Protein AF-A0A395XB36-F1 (afdb_monomer_lite)

Sequence (62 aa):
MTDNEKRAH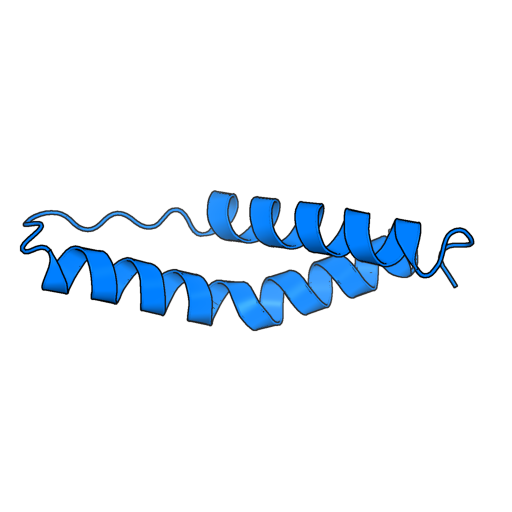DLAIAVCTDVCHLKRQYQVDAGKTHVTIDYFEEYINAYESALEAFNEKYPSGK

pLDDT: mean 94.13, std 5.42, range [71.44, 98.19]

Radius of gyration: 14.34 Å; chains: 1; bounding box: 31×18×38 Å

Secondary structure (DSSP, 8-state):
--HHHHHHHHHHHHHHHHHHHHHHHHHHHTT-SS----HHHHHHHHHHHHHHHHHHH-TT--

Foldseek 3Di:
DQLQLVVLQVQLVVCLVVVQVVQQVVCVVVVPPDDDDDSVVSSVVSSVVSSVVCCVVPVVSD

Structure (mmCIF, N/CA/C/O backbone):
data_AF-A0A395XB36-F1
#
_entry.id   AF-A0A395XB36-F1
#
loop_
_atom_site.group_PDB
_atom_site.id
_atom_site.type_symbol
_atom_site.label_atom_id
_atom_site.label_alt_id
_atom_site.label_comp_id
_atom_site.label_asym_id
_atom_site.label_entity_id
_atom_site.label_seq_id
_atom_site.pdbx_PDB_ins_code
_atom_site.Cartn_x
_atom_site.Cartn_y
_atom_site.Cartn_z
_atom_site.occupancy
_atom_site.B_iso_or_equiv
_atom_site.auth_seq_id
_atom_site.auth_comp_id
_atom_site.auth_asym_id
_atom_site.auth_atom_id
_atom_site.pdbx_PDB_model_num
ATOM 1 N N . MET A 1 1 ? 8.170 11.358 -11.372 1.00 72.06 1 MET A N 1
ATOM 2 C CA . MET A 1 1 ? 7.792 9.941 -11.274 1.00 72.06 1 MET A CA 1
ATOM 3 C C . MET A 1 1 ? 8.443 9.152 -12.402 1.00 72.06 1 MET A C 1
ATOM 5 O O . MET A 1 1 ? 8.048 9.320 -13.556 1.00 72.06 1 MET A O 1
ATOM 9 N N . THR A 1 2 ? 9.461 8.353 -12.078 1.00 89.94 2 THR A N 1
ATOM 10 C CA . THR A 1 2 ? 9.962 7.238 -12.894 1.00 89.94 2 THR A CA 1
ATOM 11 C C . THR A 1 2 ? 8.828 6.243 -13.157 1.00 89.94 2 THR A C 1
ATOM 13 O O . THR A 1 2 ? 7.768 6.314 -12.530 1.00 89.94 2 THR A O 1
ATOM 16 N N . ASP A 1 3 ? 9.012 5.307 -14.084 1.00 94.44 3 ASP A N 1
ATOM 17 C CA . ASP A 1 3 ? 7.958 4.327 -14.364 1.00 94.44 3 ASP A CA 1
ATOM 18 C C . ASP A 1 3 ? 7.738 3.366 -13.179 1.00 94.44 3 ASP A C 1
ATOM 20 O O . ASP A 1 3 ? 6.598 2.987 -12.920 1.00 94.44 3 ASP A O 1
ATOM 24 N N . ASN A 1 4 ? 8.768 3.079 -12.372 1.00 95.88 4 ASN A N 1
ATOM 25 C CA . ASN A 1 4 ? 8.603 2.375 -11.095 1.00 95.88 4 ASN A CA 1
ATOM 26 C C . ASN A 1 4 ? 7.819 3.197 -10.065 1.00 95.88 4 ASN A C 1
ATOM 28 O O . ASN A 1 4 ? 6.940 2.645 -9.413 1.00 95.88 4 ASN A O 1
ATOM 32 N N . GLU A 1 5 ? 8.071 4.507 -9.947 1.00 97.06 5 GLU A N 1
ATOM 33 C CA . GLU A 1 5 ? 7.291 5.382 -9.054 1.00 97.06 5 GLU A CA 1
ATOM 34 C C . GLU A 1 5 ? 5.808 5.417 -9.469 1.00 97.06 5 GLU A C 1
ATOM 36 O O . GLU A 1 5 ? 4.930 5.385 -8.612 1.00 97.06 5 GLU A O 1
ATOM 41 N N . LYS A 1 6 ? 5.502 5.409 -10.777 1.00 97.12 6 LYS A N 1
ATOM 42 C CA . LYS A 1 6 ? 4.115 5.295 -11.279 1.00 97.12 6 LYS A CA 1
ATOM 43 C C . LYS A 1 6 ? 3.486 3.950 -10.941 1.00 97.12 6 LYS A C 1
ATOM 45 O O . LYS A 1 6 ? 2.402 3.924 -10.375 1.00 97.12 6 LYS A O 1
ATOM 50 N N . ARG A 1 7 ? 4.180 2.842 -11.218 1.00 96.62 7 ARG A N 1
ATOM 51 C CA . ARG A 1 7 ? 3.689 1.492 -10.890 1.00 96.62 7 ARG A CA 1
ATOM 52 C C . ARG A 1 7 ? 3.454 1.324 -9.388 1.00 96.62 7 ARG A C 1
ATOM 54 O O . ARG A 1 7 ? 2.453 0.733 -8.999 1.00 96.62 7 ARG A O 1
ATOM 61 N N . ALA A 1 8 ? 4.354 1.851 -8.556 1.00 97.75 8 ALA A N 1
ATOM 62 C CA . ALA A 1 8 ? 4.220 1.836 -7.103 1.00 97.75 8 ALA A CA 1
ATOM 63 C C . ALA A 1 8 ? 2.997 2.635 -6.643 1.00 97.75 8 ALA A C 1
ATOM 65 O O . ALA A 1 8 ? 2.231 2.150 -5.817 1.00 97.75 8 ALA A O 1
ATOM 66 N N . HIS A 1 9 ? 2.778 3.821 -7.214 1.00 97.50 9 HIS A N 1
ATOM 67 C CA . HIS A 1 9 ? 1.598 4.639 -6.941 1.00 97.50 9 HIS A CA 1
ATOM 68 C C . HIS A 1 9 ? 0.293 3.936 -7.335 1.00 97.50 9 HIS A C 1
ATOM 70 O O . HIS A 1 9 ? -0.612 3.826 -6.508 1.00 97.50 9 HIS A O 1
ATOM 76 N N . ASP A 1 10 ? 0.215 3.418 -8.563 1.00 97.75 10 ASP A N 1
ATOM 77 C CA . ASP A 1 10 ? -0.972 2.726 -9.071 1.00 97.75 10 ASP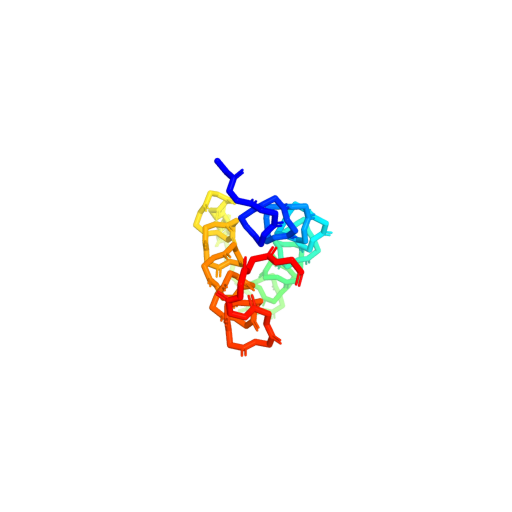 A CA 1
ATOM 78 C C . ASP A 1 10 ? -1.296 1.492 -8.218 1.00 97.75 10 ASP A C 1
ATOM 80 O O . ASP A 1 10 ? -2.451 1.262 -7.851 1.00 97.75 10 ASP A O 1
ATOM 84 N N . LEU A 1 11 ? -0.265 0.724 -7.844 1.00 97.44 11 LEU A N 1
ATOM 85 C CA . LEU A 1 11 ? -0.418 -0.427 -6.961 1.00 97.44 11 LEU A CA 1
ATOM 86 C C . LEU A 1 11 ? -0.873 -0.003 -5.560 1.00 97.44 11 LEU A C 1
ATOM 88 O O . LEU A 1 11 ? -1.812 -0.595 -5.033 1.00 97.44 11 LEU A O 1
ATOM 92 N N . ALA A 1 12 ? -0.257 1.027 -4.974 1.00 97.88 12 ALA A N 1
ATOM 93 C CA . ALA A 1 12 ? -0.620 1.535 -3.653 1.00 97.88 12 ALA A CA 1
ATOM 94 C C . ALA A 1 12 ? -2.082 1.996 -3.606 1.00 97.88 12 ALA A C 1
ATOM 96 O O . ALA A 1 12 ? -2.799 1.642 -2.672 1.00 97.88 12 ALA A O 1
ATOM 97 N N . ILE A 1 13 ? -2.562 2.712 -4.629 1.00 96.56 13 ILE A N 1
ATOM 98 C CA . ILE A 1 13 ? -3.977 3.098 -4.737 1.00 96.56 13 ILE A CA 1
ATOM 99 C C . ILE A 1 13 ? -4.880 1.865 -4.809 1.00 96.56 13 ILE A C 1
ATOM 101 O O . ILE A 1 13 ? -5.889 1.811 -4.102 1.00 96.56 13 ILE A O 1
ATOM 105 N N . ALA A 1 14 ? -4.522 0.883 -5.641 1.00 96.38 14 ALA A N 1
ATOM 106 C CA . ALA A 1 14 ? -5.332 -0.314 -5.841 1.00 96.38 14 ALA A CA 1
ATOM 107 C C . ALA A 1 14 ? -5.501 -1.134 -4.552 1.00 96.38 14 ALA A C 1
ATOM 109 O O . ALA A 1 14 ? -6.571 -1.696 -4.336 1.00 96.38 14 ALA A O 1
ATOM 110 N N . VAL A 1 15 ? -4.479 -1.183 -3.688 1.00 95.94 15 VAL A N 1
ATOM 111 C CA . VAL A 1 15 ? -4.501 -2.014 -2.469 1.00 95.94 15 VAL A CA 1
ATOM 112 C C . VAL A 1 15 ? -4.892 -1.256 -1.199 1.00 95.94 15 VAL A C 1
ATOM 114 O O . VAL A 1 15 ? -5.406 -1.873 -0.268 1.00 95.94 15 VAL A O 1
ATOM 117 N N . CYS A 1 16 ? -4.670 0.062 -1.130 1.00 94.81 16 CYS A N 1
ATOM 118 C CA . CYS A 1 16 ? -4.821 0.837 0.109 1.00 94.81 16 CYS A CA 1
ATOM 119 C C . CYS A 1 16 ? -6.237 0.733 0.693 1.00 94.81 16 CYS A C 1
ATOM 121 O O . CYS A 1 16 ? -6.400 0.494 1.889 1.00 94.81 16 CYS A O 1
ATOM 123 N N . THR A 1 17 ? -7.267 0.813 -0.153 1.00 92.06 17 THR A N 1
ATOM 124 C CA . THR A 1 17 ? -8.665 0.707 0.300 1.00 92.06 17 THR A CA 1
ATOM 125 C C . THR A 1 17 ? -8.948 -0.644 0.965 1.00 92.06 17 THR A C 1
ATOM 127 O O . THR A 1 17 ? -9.545 -0.692 2.043 1.00 92.06 17 THR A O 1
ATOM 130 N N . ASP A 1 18 ? -8.467 -1.737 0.374 1.00 94.62 18 ASP A N 1
ATOM 131 C CA . ASP A 1 18 ? -8.678 -3.085 0.905 1.00 94.62 18 ASP A CA 1
ATOM 132 C C . ASP A 1 18 ? -7.893 -3.312 2.201 1.00 94.62 18 ASP A C 1
ATOM 134 O O . ASP A 1 18 ? -8.430 -3.860 3.166 1.00 94.62 18 ASP A O 1
ATOM 138 N N . VAL A 1 19 ? -6.654 -2.816 2.278 1.00 94.25 19 VAL A N 1
ATOM 139 C CA . VAL A 1 19 ? -5.841 -2.857 3.505 1.00 94.25 19 VAL A CA 1
ATOM 140 C C . VAL A 1 19 ? -6.522 -2.084 4.638 1.00 94.25 19 VAL A C 1
ATOM 142 O O . VAL A 1 19 ? -6.633 -2.597 5.755 1.00 94.25 19 VAL A O 1
ATOM 145 N N . CYS A 1 20 ? -7.046 -0.891 4.353 1.00 94.69 20 CYS A N 1
ATOM 146 C CA . CYS A 1 20 ? -7.806 -0.089 5.309 1.00 94.69 20 CYS A CA 1
ATOM 147 C C . CYS A 1 20 ? -9.053 -0.828 5.815 1.00 94.69 20 CYS A C 1
ATOM 149 O O . CYS A 1 20 ? -9.322 -0.839 7.021 1.00 94.69 20 CYS A O 1
ATOM 151 N N . HIS A 1 21 ? -9.800 -1.487 4.923 1.00 94.56 21 HIS A N 1
ATOM 152 C CA . HIS A 1 21 ? -10.963 -2.290 5.303 1.00 94.56 21 HIS A CA 1
ATOM 153 C C . HIS A 1 21 ? -10.584 -3.489 6.179 1.00 94.56 21 HIS A C 1
ATOM 155 O O . HIS A 1 21 ? -11.230 -3.716 7.206 1.00 94.56 21 HIS A O 1
ATOM 161 N N . LEU A 1 22 ? -9.512 -4.208 5.835 1.00 94.94 22 LEU A N 1
ATOM 162 C CA . LEU A 1 22 ? -9.000 -5.329 6.628 1.00 94.94 22 LEU A CA 1
ATOM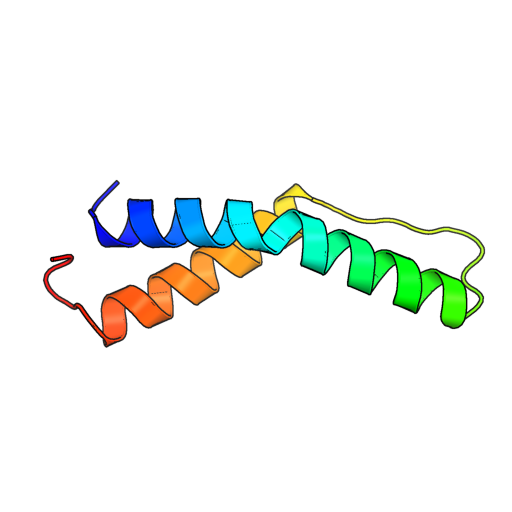 163 C C . LEU A 1 22 ? -8.556 -4.876 8.024 1.00 94.94 22 LEU A C 1
ATOM 165 O O . LEU A 1 22 ? -8.948 -5.477 9.026 1.00 94.94 22 LEU A O 1
ATOM 169 N N . LYS A 1 23 ? -7.800 -3.775 8.117 1.00 94.50 23 LYS A N 1
ATOM 170 C CA . LYS A 1 23 ? -7.363 -3.201 9.400 1.00 94.50 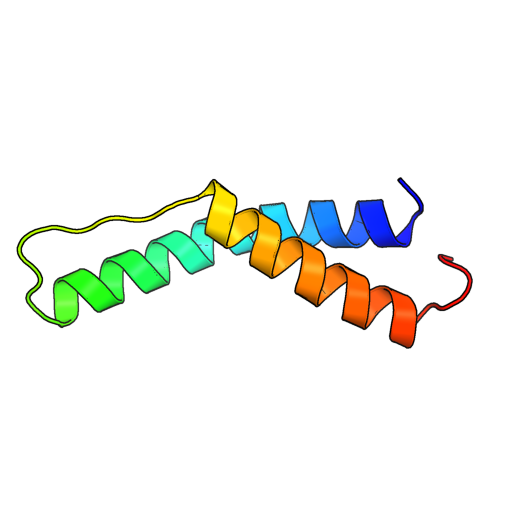23 LYS A CA 1
ATOM 171 C C . LYS A 1 23 ? -8.539 -2.724 10.244 1.00 94.50 23 LYS A C 1
ATOM 173 O O . LYS A 1 23 ? -8.539 -2.922 11.459 1.00 94.50 23 LYS A O 1
ATOM 178 N N . ARG A 1 24 ? -9.557 -2.123 9.622 1.00 94.50 24 ARG A N 1
ATOM 179 C CA . ARG A 1 24 ? -10.801 -1.754 10.308 1.00 94.50 24 ARG A CA 1
ATOM 180 C C . ARG A 1 24 ? -11.493 -2.986 10.880 1.00 94.50 24 ARG A C 1
ATOM 182 O O . ARG A 1 24 ? -11.844 -2.967 12.057 1.00 94.50 24 ARG A O 1
ATOM 189 N N . GLN A 1 25 ? -11.673 -4.032 10.074 1.00 95.06 25 GLN A N 1
ATOM 190 C CA . GLN A 1 25 ? -12.338 -5.257 10.516 1.00 95.06 25 GLN A CA 1
ATOM 191 C C . GLN A 1 25 ? -11.588 -5.898 11.687 1.00 95.06 25 GLN A C 1
ATOM 193 O O . GLN A 1 25 ? -12.193 -6.173 12.715 1.00 95.06 25 GLN A O 1
ATOM 198 N N . TYR A 1 26 ? -10.260 -5.993 11.594 1.00 94.81 26 TYR A N 1
ATOM 199 C CA . TYR A 1 26 ? -9.419 -6.501 12.678 1.00 94.81 26 TYR A CA 1
ATOM 200 C C . TYR A 1 26 ? -9.592 -5.720 13.992 1.00 94.81 26 TYR A C 1
ATOM 202 O O . TYR A 1 26 ? -9.662 -6.308 15.069 1.00 94.81 26 TYR A O 1
ATOM 210 N N . GLN A 1 27 ? -9.684 -4.387 13.929 1.00 95.12 27 GLN A N 1
ATOM 211 C CA . GLN A 1 27 ? -9.909 -3.563 15.122 1.00 95.12 27 GLN A CA 1
ATOM 212 C C . GLN A 1 27 ? -11.295 -3.784 15.738 1.00 95.12 27 GLN A C 1
ATOM 214 O O . GLN A 1 27 ? -11.415 -3.810 16.964 1.00 95.12 27 GLN A O 1
ATOM 219 N N . VAL A 1 28 ? -12.320 -3.955 14.899 1.00 94.56 28 VAL A N 1
ATOM 220 C CA . VAL A 1 28 ? -13.681 -4.283 15.342 1.00 94.56 28 VAL A CA 1
ATOM 221 C C . VAL A 1 28 ? -13.711 -5.661 16.005 1.00 94.56 28 VAL A C 1
ATOM 223 O O . VAL A 1 28 ? -14.233 -5.786 17.110 1.00 94.56 28 VAL A O 1
ATOM 226 N N . ASP A 1 29 ? -13.088 -6.665 15.386 1.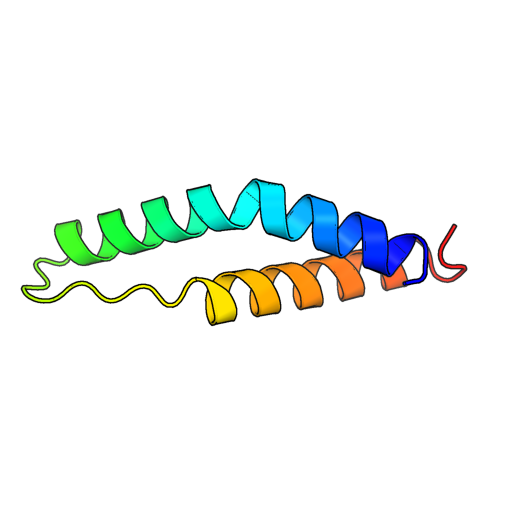00 95.94 29 ASP A N 1
ATOM 227 C CA . ASP A 1 29 ? -13.033 -8.037 15.905 1.00 95.94 29 ASP A CA 1
ATOM 228 C C . ASP A 1 29 ? -12.251 -8.124 17.225 1.00 95.94 29 ASP A C 1
ATOM 230 O O . ASP A 1 29 ? -12.592 -8.907 18.109 1.00 95.94 29 ASP A O 1
ATOM 234 N N . ALA A 1 30 ? -11.247 -7.260 17.405 1.00 95.56 30 ALA A N 1
ATOM 235 C CA . ALA A 1 30 ? -10.509 -7.106 18.658 1.00 95.56 30 ALA A CA 1
ATOM 236 C C . ALA A 1 30 ? -11.299 -6.369 19.764 1.00 95.56 30 ALA A C 1
ATOM 238 O O . ALA A 1 30 ? -10.754 -6.109 20.838 1.00 95.56 30 ALA A O 1
ATOM 239 N N . GLY A 1 31 ? -12.559 -5.993 19.514 1.00 95.69 31 GLY A N 1
ATOM 240 C CA . GLY A 1 31 ? -13.420 -5.318 20.485 1.00 95.69 31 GLY A CA 1
ATOM 241 C C . GLY A 1 31 ? -13.032 -3.864 20.761 1.00 95.69 31 GLY A C 1
ATOM 242 O O . GLY A 1 31 ? -13.399 -3.323 21.808 1.00 95.69 31 GLY A O 1
ATOM 243 N N . LYS A 1 32 ? -12.283 -3.208 19.861 1.00 94.31 32 LYS A N 1
ATOM 244 C CA . LYS A 1 32 ? -11.938 -1.793 20.044 1.00 94.31 32 LYS A CA 1
ATOM 245 C C . LYS A 1 32 ? -13.188 -0.924 19.929 1.00 94.31 32 LYS A C 1
ATOM 247 O O . LYS A 1 32 ? -13.925 -0.983 18.949 1.00 94.31 32 LYS A O 1
ATOM 252 N N . THR A 1 33 ? -13.382 -0.054 20.913 1.00 88.38 33 THR A N 1
ATOM 253 C CA . THR A 1 33 ? -14.499 0.903 20.958 1.00 88.38 33 THR A CA 1
ATOM 254 C C . THR A 1 33 ? -14.258 2.147 20.103 1.00 88.38 33 THR A C 1
ATOM 256 O O . THR A 1 33 ? -15.205 2.849 19.757 1.00 88.38 33 THR A O 1
ATOM 259 N N . HIS A 1 34 ? -13.003 2.409 19.733 1.00 90.94 34 HIS A N 1
ATOM 260 C CA . HIS A 1 34 ? -12.617 3.464 18.806 1.00 90.94 34 HIS A CA 1
ATOM 261 C C . HIS A 1 34 ? -11.756 2.874 17.689 1.00 90.94 34 HIS A C 1
ATOM 263 O O . HIS A 1 34 ? -10.723 2.256 17.954 1.00 90.94 34 HIS A O 1
ATOM 269 N N . VAL A 1 35 ? -12.199 3.058 16.445 1.00 91.12 35 VAL A N 1
ATOM 270 C CA . VAL A 1 35 ? -11.477 2.622 15.249 1.00 91.12 35 VAL A CA 1
ATOM 271 C C . VAL A 1 35 ? -10.898 3.850 14.568 1.00 91.12 35 VAL A C 1
ATOM 273 O O . VAL A 1 35 ? -11.640 4.743 14.160 1.00 91.12 35 VAL A O 1
ATOM 276 N N . THR A 1 36 ? -9.582 3.858 14.400 1.00 90.69 36 THR A N 1
ATOM 277 C CA . THR A 1 36 ? -8.869 4.883 13.637 1.00 90.69 36 THR A CA 1
ATOM 278 C C . THR A 1 36 ? -8.112 4.199 12.508 1.00 90.69 36 THR A C 1
ATOM 280 O O . THR A 1 36 ? -7.467 3.171 12.728 1.00 90.69 36 THR A O 1
ATOM 283 N N . ILE A 1 37 ? -8.231 4.751 11.303 1.00 94.00 37 ILE A N 1
ATOM 284 C CA . ILE A 1 37 ? -7.499 4.329 10.108 1.00 94.00 37 ILE A CA 1
ATOM 285 C C . ILE A 1 37 ? -6.923 5.592 9.479 1.00 94.00 37 ILE A C 1
ATOM 287 O O . ILE A 1 37 ? -7.677 6.521 9.184 1.00 94.00 37 ILE A O 1
ATOM 291 N N . ASP A 1 38 ? -5.608 5.622 9.292 1.00 94.50 38 ASP A N 1
ATOM 292 C CA . ASP A 1 38 ? -4.920 6.715 8.612 1.00 94.50 38 ASP A CA 1
ATOM 293 C C . ASP A 1 38 ? -4.628 6.307 7.167 1.00 94.50 38 ASP A C 1
ATOM 295 O O . ASP A 1 38 ? -3.665 5.606 6.878 1.00 94.50 38 ASP A O 1
ATOM 299 N N . TYR A 1 39 ? -5.488 6.737 6.247 1.00 93.94 39 TYR A N 1
ATOM 300 C CA . TYR A 1 39 ? -5.366 6.383 4.832 1.00 93.94 39 TYR A CA 1
ATOM 301 C C . TYR A 1 39 ? -4.076 6.893 4.187 1.00 93.94 39 TYR A C 1
ATOM 303 O O . TYR A 1 39 ? -3.600 6.275 3.236 1.00 93.94 39 TYR A O 1
ATOM 311 N N . PHE A 1 40 ? -3.524 8.014 4.664 1.00 95.38 40 PHE A N 1
ATOM 312 C CA . PHE A 1 40 ? -2.278 8.541 4.117 1.00 95.38 40 PHE A CA 1
ATOM 313 C C . PHE A 1 40 ? -1.104 7.660 4.535 1.00 95.38 40 PHE A C 1
ATOM 315 O O . PHE A 1 40 ? -0.300 7.276 3.687 1.00 95.38 40 PHE A O 1
ATOM 322 N N . GLU A 1 41 ? -1.065 7.283 5.812 1.00 95.50 41 GLU A N 1
ATOM 323 C CA . GLU A 1 41 ? -0.054 6.372 6.343 1.00 95.50 41 GLU A CA 1
ATOM 324 C C . GLU A 1 41 ? -0.123 4.995 5.659 1.00 95.50 41 GLU A C 1
ATOM 326 O O . GLU A 1 41 ? 0.896 4.423 5.277 1.00 95.50 41 GLU A O 1
ATOM 331 N N . GLU A 1 42 ? -1.323 4.459 5.425 1.00 95.69 42 GLU A N 1
ATOM 332 C CA . GLU A 1 42 ? -1.474 3.191 4.697 1.00 95.69 42 GLU A CA 1
ATOM 333 C C . GLU A 1 42 ? -1.024 3.300 3.235 1.00 95.69 42 GLU A C 1
ATOM 335 O O . GLU A 1 42 ? -0.343 2.410 2.718 1.00 95.69 42 GLU A O 1
ATOM 340 N N . TYR A 1 43 ? -1.364 4.407 2.573 1.00 97.62 43 TYR A N 1
ATOM 341 C CA . TYR A 1 43 ? -0.928 4.675 1.208 1.00 97.62 43 TYR A CA 1
ATOM 342 C C . TYR A 1 43 ? 0.598 4.784 1.108 1.00 97.62 43 TYR A C 1
ATOM 344 O O . TYR A 1 43 ? 1.183 4.151 0.227 1.00 97.62 43 TYR A O 1
ATOM 352 N N . ILE A 1 44 ? 1.247 5.566 1.982 1.00 97.88 44 ILE A N 1
ATOM 353 C CA . ILE A 1 44 ? 2.688 5.821 1.869 1.00 97.88 44 ILE A CA 1
ATOM 354 C C . ILE A 1 44 ? 3.493 4.555 2.165 1.00 97.88 44 ILE A C 1
ATOM 356 O O . ILE A 1 44 ? 4.397 4.224 1.402 1.00 97.88 44 ILE A O 1
ATOM 360 N N . ASN A 1 45 ? 3.078 3.768 3.162 1.00 96.62 45 ASN A N 1
ATOM 361 C CA . ASN A 1 45 ? 3.706 2.483 3.470 1.00 96.62 45 ASN A CA 1
ATOM 362 C C . ASN A 1 45 ? 3.585 1.488 2.301 1.00 96.62 45 ASN A C 1
ATOM 364 O O . ASN A 1 45 ? 4.554 0.804 1.955 1.00 96.62 45 ASN A O 1
ATOM 368 N N . ALA A 1 46 ? 2.413 1.418 1.657 1.00 97.00 46 ALA A N 1
ATOM 369 C CA . ALA A 1 46 ? 2.213 0.572 0.480 1.00 97.00 46 ALA A CA 1
ATOM 370 C C . ALA A 1 46 ? 3.043 1.053 -0.723 1.00 97.00 46 ALA A C 1
ATOM 372 O O . ALA A 1 46 ? 3.639 0.235 -1.425 1.00 97.00 46 ALA A O 1
ATOM 373 N N . TYR A 1 47 ? 3.108 2.368 -0.942 1.00 98.19 47 TYR A N 1
ATOM 374 C CA . TYR A 1 47 ? 3.898 2.985 -2.006 1.00 98.19 47 TYR A CA 1
ATOM 375 C C . TYR A 1 47 ? 5.393 2.701 -1.846 1.00 98.19 47 TYR A C 1
ATOM 377 O O . TYR A 1 47 ? 6.023 2.244 -2.797 1.00 98.19 47 TYR A O 1
ATOM 385 N N . GLU A 1 48 ? 5.956 2.938 -0.660 1.00 98.12 48 GLU A N 1
ATOM 386 C CA . GLU A 1 48 ? 7.387 2.747 -0.400 1.00 98.12 48 GLU A CA 1
ATOM 387 C C . GLU A 1 48 ? 7.786 1.277 -0.550 1.00 98.12 48 GLU A C 1
ATOM 389 O O . GLU A 1 48 ? 8.745 0.974 -1.262 1.00 98.12 48 GLU A O 1
ATOM 394 N N . SER A 1 49 ? 6.981 0.364 0.004 1.00 97.19 49 SER A N 1
ATOM 395 C CA . SER A 1 49 ? 7.200 -1.082 -0.130 1.00 97.19 49 SER A CA 1
ATOM 396 C C . SER A 1 49 ? 7.148 -1.537 -1.594 1.00 97.19 49 SER A C 1
ATOM 398 O O . SER A 1 49 ? 7.979 -2.324 -2.051 1.00 97.19 49 SER A O 1
ATOM 400 N N . ALA A 1 50 ? 6.173 -1.038 -2.362 1.00 97.50 50 ALA A N 1
ATOM 401 C CA . ALA A 1 50 ? 6.052 -1.359 -3.780 1.00 97.50 50 ALA A CA 1
ATOM 402 C C . ALA A 1 50 ? 7.217 -0.784 -4.597 1.00 97.50 50 ALA A C 1
ATOM 404 O O . ALA A 1 50 ? 7.738 -1.458 -5.487 1.00 97.50 50 ALA A O 1
ATOM 405 N N . LEU A 1 51 ? 7.635 0.448 -4.302 1.00 97.75 51 LEU A N 1
ATOM 406 C CA . LEU A 1 51 ? 8.739 1.109 -4.989 1.00 97.75 51 LEU A CA 1
ATOM 407 C C . LEU A 1 51 ? 10.063 0.383 -4.749 1.00 97.75 51 LEU A C 1
ATOM 409 O O . LEU A 1 51 ? 10.819 0.190 -5.702 1.00 97.75 51 LEU A O 1
ATOM 413 N N . GLU A 1 52 ? 10.328 -0.049 -3.516 1.00 97.81 52 GLU A N 1
ATOM 414 C CA . GLU A 1 52 ? 11.499 -0.865 -3.186 1.00 97.81 52 GLU A CA 1
ATOM 415 C C . GLU A 1 52 ? 11.521 -2.148 -4.029 1.00 97.81 52 GLU A C 1
ATOM 417 O O . GLU A 1 52 ? 12.483 -2.389 -4.764 1.00 97.81 52 GLU A O 1
ATOM 422 N N . ALA A 1 53 ? 10.415 -2.900 -4.038 1.00 97.44 53 ALA A N 1
ATOM 423 C CA . ALA A 1 53 ? 10.298 -4.133 -4.813 1.00 97.44 53 ALA A CA 1
ATOM 424 C C . ALA A 1 53 ? 10.443 -3.904 -6.331 1.00 97.44 53 ALA A C 1
ATOM 426 O O . ALA A 1 53 ? 11.078 -4.696 -7.036 1.00 97.44 53 ALA A O 1
ATOM 427 N N . PHE A 1 54 ? 9.872 -2.817 -6.862 1.00 97.12 54 PHE A N 1
ATOM 428 C CA . PHE A 1 54 ? 10.024 -2.475 -8.275 1.00 97.12 54 PHE A CA 1
ATOM 429 C C . PHE A 1 54 ? 11.448 -2.048 -8.619 1.00 97.12 54 PHE A C 1
ATOM 431 O O . PHE A 1 54 ? 11.923 -2.401 -9.694 1.00 97.12 54 PHE A O 1
ATOM 438 N N . ASN A 1 55 ? 12.145 -1.334 -7.738 1.00 96.50 55 ASN A N 1
ATOM 439 C CA . ASN A 1 55 ? 13.532 -0.936 -7.971 1.00 96.50 55 ASN A CA 1
ATOM 440 C C . ASN A 1 55 ? 14.496 -2.123 -7.895 1.00 96.50 55 ASN A C 1
ATOM 442 O O . ASN A 1 55 ? 15.431 -2.181 -8.690 1.00 96.50 55 ASN A O 1
ATOM 446 N N . GLU A 1 56 ? 14.248 -3.091 -7.011 1.00 96.31 56 GLU A N 1
ATOM 447 C CA . GLU A 1 56 ? 15.014 -4.341 -6.978 1.00 96.31 56 GLU A CA 1
ATOM 448 C C . GLU A 1 56 ? 14.806 -5.148 -8.269 1.00 96.31 56 GLU A C 1
ATOM 450 O O . GLU A 1 56 ? 15.763 -5.600 -8.902 1.00 96.31 56 GLU A O 1
ATOM 455 N N . LYS A 1 57 ? 13.548 -5.289 -8.706 1.00 96.31 57 LYS A N 1
ATOM 456 C CA . LYS A 1 57 ? 13.193 -6.110 -9.872 1.00 96.31 57 LYS A CA 1
ATOM 457 C C . LYS A 1 57 ? 13.475 -5.436 -11.218 1.00 96.31 57 LYS A C 1
ATOM 459 O O . LYS A 1 57 ? 13.802 -6.118 -12.189 1.00 96.31 57 LYS A O 1
ATOM 464 N N . TYR A 1 58 ? 13.352 -4.113 -11.280 1.00 93.81 58 TYR A N 1
ATOM 465 C CA . TYR A 1 58 ? 13.518 -3.284 -12.475 1.00 93.81 58 TYR A CA 1
ATOM 466 C C . TYR A 1 58 ? 14.436 -2.084 -12.171 1.00 93.81 58 TYR A C 1
ATOM 468 O O . TYR A 1 58 ? 13.969 -0.943 -12.129 1.00 93.81 58 TYR A O 1
ATOM 476 N N . PRO A 1 59 ? 15.758 -2.290 -12.006 1.00 89.06 59 PRO A N 1
ATOM 477 C CA . PRO A 1 59 ? 16.682 -1.238 -11.556 1.00 89.06 59 PRO A CA 1
ATOM 478 C C . PRO A 1 59 ? 16.810 -0.054 -12.520 1.00 89.06 59 PRO A C 1
ATOM 480 O O . PRO A 1 59 ? 17.169 1.050 -12.126 1.00 89.06 59 PRO A O 1
ATOM 483 N N . SER A 1 60 ? 16.515 -0.273 -13.805 1.00 87.25 60 SER A N 1
ATOM 484 C CA . SER A 1 60 ? 16.521 0.786 -14.824 1.00 87.25 60 SER A CA 1
ATOM 485 C C . SER A 1 60 ? 15.255 1.652 -14.817 1.00 87.25 60 SER A C 1
ATOM 487 O O . SER A 1 60 ? 15.136 2.583 -15.615 1.00 87.25 60 SER A O 1
ATOM 489 N N . GLY A 1 61 ? 14.286 1.316 -13.962 1.00 74.50 61 GLY A N 1
ATOM 490 C CA . GLY A 1 61 ? 12.962 1.918 -13.946 1.00 74.50 61 GLY A CA 1
ATOM 491 C C . GLY A 1 61 ? 12.045 1.441 -15.069 1.00 74.50 61 GLY A C 1
ATOM 492 O O . GLY A 1 61 ? 10.871 1.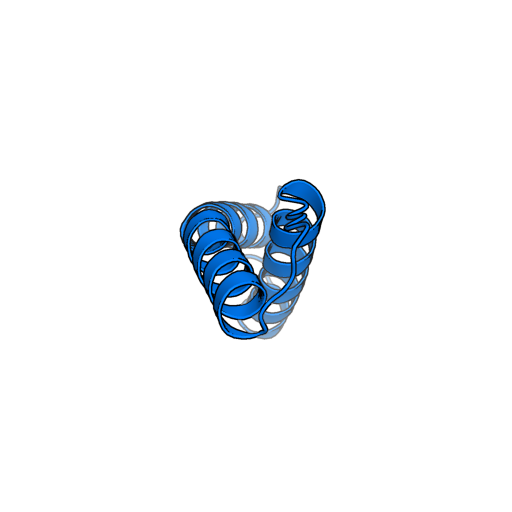773 -15.024 1.00 74.50 61 GLY A O 1
ATOM 493 N N . LYS A 1 62 ? 12.543 0.686 -16.058 1.00 71.44 62 LYS A N 1
ATOM 494 C CA . LYS A 1 62 ? 11.769 0.168 -17.195 1.00 71.44 62 LYS A CA 1
ATOM 495 C C . LYS A 1 62 ? 11.351 -1.276 -16.976 1.00 71.44 62 LYS A C 1
ATOM 497 O O . LYS A 1 62 ? 12.232 -2.100 -16.654 1.00 71.44 62 LYS A O 1
#

Organism: NCBI:txid40520